Protein AF-A0A955ZH64-F1 (afdb_monomer_lite)

pLDDT: mean 80.24, std 18.28, range [43.16, 98.5]

Sequence (171 aa):
MKRATWVLMATIALAGCSGAGEEPASDQKDVFVAFAADFKGFRSWQAFDVTEDADLVGIHDGSTVMEYVNAMPPAGSESFPVGTIIVKEATVGTLAHEMFAMVKRGGGYNSGAPGWEWFELESTGAEDVVIVWRGVGPPSGENYGGDPNAGCNTCHVDCGNDAVCAKALAL

Secondary structure (DSSP, 8-state):
-----------------------------SB----GGGGTTGGGSEEEE-TTT--STT--SS-EEEEEES-PPPTT-SSPPTT-EEEEEEEESTTTT-EEEEEE-BTT--SSSTTEEEEEEEESSSS-EEEEEEESSPPTT--BTTBTT--HHHHHTTSSSTT---GGG--

Structure (mmCIF, N/CA/C/O backbone):
data_AF-A0A955ZH64-F1
#
_entry.id   AF-A0A955ZH64-F1
#
loop_
_atom_site.group_PDB
_atom_site.id
_atom_site.type_symbol
_atom_site.label_atom_id
_atom_site.label_alt_id
_atom_site.label_comp_id
_atom_site.label_asym_id
_atom_site.label_entity_id
_atom_site.label_seq_id
_atom_site.pdbx_PDB_ins_code
_atom_site.Cartn_x
_atom_site.Cartn_y
_atom_site.Cartn_z
_atom_site.occupancy
_atom_site.B_iso_or_equiv
_atom_site.auth_seq_id
_atom_site.auth_comp_id
_atom_site.auth_asym_id
_atom_site.auth_atom_id
_atom_site.pdbx_PDB_model_num
ATOM 1 N N . MET A 1 1 ? -25.694 -48.409 71.869 1.00 45.97 1 MET A N 1
ATOM 2 C CA . MET A 1 1 ? -24.577 -49.382 71.841 1.00 45.97 1 MET A CA 1
ATOM 3 C C . MET A 1 1 ? -23.794 -49.179 70.554 1.00 45.97 1 MET A C 1
ATOM 5 O O . MET A 1 1 ? -24.397 -49.045 69.502 1.00 45.97 1 MET A O 1
ATOM 9 N N . LYS A 1 2 ? -22.471 -49.051 70.678 1.00 47.75 2 LYS A N 1
ATOM 10 C CA . LYS A 1 2 ? -21.508 -48.709 69.622 1.00 47.75 2 LYS A CA 1
ATOM 11 C C . LYS A 1 2 ? -21.234 -49.924 68.730 1.00 47.75 2 LYS A C 1
ATOM 13 O O . LYS A 1 2 ? -20.947 -50.978 69.288 1.00 47.75 2 LYS A O 1
ATOM 18 N N . ARG A 1 3 ? -21.185 -49.750 67.405 1.00 51.16 3 ARG A N 1
ATOM 19 C CA . ARG A 1 3 ? -20.251 -50.473 66.520 1.00 51.16 3 ARG A CA 1
ATOM 20 C C . ARG A 1 3 ? -19.805 -49.540 65.398 1.00 51.16 3 ARG A C 1
ATOM 22 O O . ARG A 1 3 ? -20.591 -49.162 64.542 1.00 51.16 3 ARG A O 1
ATOM 29 N N . ALA A 1 4 ? -18.542 -49.140 65.489 1.00 47.59 4 ALA A N 1
ATOM 30 C CA . ALA A 1 4 ? -17.792 -48.509 64.422 1.00 47.59 4 ALA A CA 1
ATOM 31 C C . ALA A 1 4 ? -17.365 -49.586 63.417 1.00 47.59 4 ALA A C 1
ATOM 33 O O . ALA A 1 4 ? -17.009 -50.698 63.812 1.00 47.59 4 ALA A O 1
ATOM 34 N N . THR A 1 5 ? -17.353 -49.259 62.130 1.00 57.09 5 THR A N 1
ATOM 35 C CA . THR A 1 5 ? -16.587 -50.012 61.135 1.00 57.09 5 THR A CA 1
ATOM 36 C C . THR A 1 5 ? -15.923 -49.008 60.206 1.00 57.09 5 THR A C 1
ATOM 38 O O . THR A 1 5 ? -16.553 -48.076 59.716 1.00 57.09 5 THR A O 1
ATOM 41 N N . TRP A 1 6 ? -14.611 -49.163 60.108 1.00 47.06 6 TRP A N 1
ATOM 42 C CA . TRP A 1 6 ? -13.645 -48.300 59.448 1.00 47.06 6 TRP A CA 1
ATOM 43 C C . TRP A 1 6 ? -13.391 -48.781 58.013 1.00 47.06 6 TRP A C 1
ATOM 45 O O . TRP A 1 6 ? -13.287 -49.986 57.817 1.00 47.06 6 TRP A O 1
ATOM 55 N N . VAL A 1 7 ? -13.180 -47.808 57.108 1.00 46.91 7 VAL A N 1
ATOM 56 C CA . VAL A 1 7 ? -12.218 -47.802 55.975 1.00 46.91 7 VAL A CA 1
ATOM 57 C C . VAL A 1 7 ? -12.505 -48.808 54.835 1.00 46.91 7 VAL A C 1
ATOM 59 O O . VAL A 1 7 ? -12.670 -49.996 55.052 1.00 46.91 7 VAL A O 1
ATOM 62 N N . LEU A 1 8 ? -12.627 -48.387 53.571 1.00 44.50 8 LEU A N 1
ATOM 63 C CA . LEU A 1 8 ? -11.498 -48.009 52.712 1.00 44.50 8 LEU A CA 1
ATOM 64 C C . LEU A 1 8 ? -11.967 -47.058 51.593 1.00 44.50 8 LEU A C 1
ATOM 66 O O . LEU A 1 8 ? -12.756 -47.431 50.729 1.00 44.50 8 LEU A O 1
ATOM 70 N N . MET A 1 9 ? -11.470 -45.820 51.619 1.00 53.81 9 MET A N 1
ATOM 71 C CA . MET A 1 9 ? -11.555 -44.867 50.512 1.00 53.81 9 MET A CA 1
ATOM 72 C C . MET A 1 9 ? -10.475 -45.252 49.494 1.00 53.81 9 MET A C 1
ATOM 74 O O . MET A 1 9 ? -9.288 -45.152 49.794 1.00 53.81 9 MET A O 1
ATOM 78 N N . ALA A 1 10 ? -10.876 -45.716 48.313 1.00 50.16 10 ALA A N 1
ATOM 79 C CA . ALA A 1 10 ? -9.973 -45.891 47.182 1.00 50.16 10 ALA A CA 1
ATOM 80 C C . ALA A 1 10 ? -9.906 -44.571 46.402 1.00 50.16 10 ALA A C 1
ATOM 82 O O . ALA A 1 10 ? -10.773 -44.268 45.585 1.00 50.16 10 ALA A O 1
ATOM 83 N N . THR A 1 11 ? -8.894 -43.757 46.686 1.00 53.09 11 THR A N 1
ATOM 84 C CA . THR A 1 11 ? -8.515 -42.609 45.860 1.00 53.09 11 THR A CA 1
ATOM 85 C C . THR A 1 11 ? -7.787 -43.112 44.615 1.00 53.09 11 THR A C 1
ATOM 87 O O . THR A 1 11 ? -6.620 -43.491 44.669 1.00 53.09 11 THR A O 1
ATOM 90 N N . ILE A 1 12 ? -8.476 -43.116 43.473 1.00 60.19 12 ILE A N 1
ATOM 91 C CA . ILE A 1 12 ? -7.841 -43.259 42.159 1.00 60.19 12 ILE A CA 1
ATOM 92 C C . ILE A 1 12 ? -7.289 -41.882 41.784 1.00 60.19 12 ILE A C 1
ATOM 94 O O . ILE A 1 12 ? -8.030 -40.988 41.380 1.00 60.19 12 ILE A O 1
ATOM 98 N N . ALA A 1 13 ? -5.980 -41.704 41.953 1.00 55.34 13 ALA A N 1
ATOM 99 C CA . ALA A 1 13 ? -5.250 -40.587 41.374 1.00 55.34 13 ALA A CA 1
ATOM 100 C C . ALA A 1 13 ? -5.027 -40.880 39.884 1.00 55.34 13 ALA A C 1
ATOM 102 O O . ALA A 1 13 ? -4.050 -41.520 39.499 1.00 55.34 13 ALA A O 1
ATOM 103 N N . LEU A 1 14 ? -5.963 -40.441 39.041 1.00 54.00 14 LEU A N 1
ATOM 104 C CA . LEU A 1 14 ? -5.700 -40.295 37.615 1.00 54.00 14 LEU A CA 1
ATOM 105 C C . LEU A 1 14 ? -4.773 -39.089 37.456 1.00 54.00 14 LEU A C 1
ATOM 107 O O . LEU A 1 14 ? -5.200 -37.941 37.558 1.00 54.00 14 LEU A O 1
ATOM 111 N N . ALA A 1 15 ? -3.490 -39.374 37.243 1.00 55.09 15 ALA A N 1
ATOM 112 C CA . ALA A 1 15 ? -2.542 -38.430 36.680 1.00 55.09 15 ALA A CA 1
ATOM 113 C C . ALA A 1 15 ? -3.018 -38.073 35.264 1.00 55.09 15 ALA A C 1
ATOM 115 O O . ALA A 1 15 ? -2.666 -38.726 34.285 1.00 55.09 15 ALA A O 1
ATOM 116 N N . GLY A 1 16 ? -3.884 -37.065 35.170 1.00 43.84 16 GLY A N 1
ATOM 117 C CA . GLY A 1 16 ? -4.130 -36.366 33.922 1.00 43.84 16 GLY A CA 1
ATOM 118 C C . GLY A 1 16 ? -2.857 -35.615 33.576 1.00 43.84 16 GLY A C 1
ATOM 119 O O . GLY A 1 16 ? -2.568 -34.581 34.173 1.00 43.84 16 GLY A O 1
ATOM 120 N N . CYS A 1 17 ? -2.068 -36.158 32.651 1.00 47.56 17 CYS A N 1
ATOM 121 C CA . CYS A 1 17 ? -1.098 -35.358 31.930 1.00 47.56 17 CYS A CA 1
ATOM 122 C C . CYS A 1 17 ? -1.868 -34.181 31.332 1.00 47.56 17 CYS A C 1
ATOM 124 O O . CYS A 1 17 ? -2.723 -34.380 30.469 1.00 47.56 17 CYS A O 1
ATOM 126 N N . SER A 1 18 ? -1.577 -32.969 31.807 1.00 48.41 18 SER A N 1
ATOM 127 C CA . SER A 1 18 ? -1.781 -31.762 31.022 1.00 48.41 18 SER A CA 1
ATOM 128 C C . SER A 1 18 ? -0.974 -31.940 29.743 1.00 48.41 18 SER A C 1
ATOM 130 O O . SER A 1 18 ? 0.200 -31.585 29.682 1.00 48.41 18 SER A O 1
ATOM 132 N N . GLY A 1 19 ? -1.590 -32.553 28.734 1.00 44.56 19 GLY A N 1
ATOM 133 C CA . GLY A 1 19 ? -1.263 -32.228 27.364 1.00 44.56 19 GLY A CA 1
ATOM 134 C C . GLY A 1 19 ? -1.571 -30.750 27.253 1.00 44.56 19 GLY A C 1
ATOM 135 O O . GLY A 1 19 ? -2.739 -30.361 27.273 1.00 44.56 19 GLY A O 1
ATOM 136 N N . ALA A 1 20 ? -0.521 -29.931 27.255 1.00 49.16 20 ALA A N 1
ATOM 137 C CA . ALA A 1 20 ? -0.604 -28.635 26.624 1.00 49.16 20 ALA A CA 1
ATOM 138 C C . ALA A 1 20 ? -1.235 -28.918 25.261 1.00 49.16 20 ALA A C 1
ATOM 140 O O . ALA A 1 20 ? -0.689 -29.690 24.473 1.00 49.16 20 ALA A O 1
ATOM 141 N N . GLY A 1 21 ? -2.460 -28.439 25.059 1.00 43.19 21 GLY A N 1
ATOM 142 C CA . GLY A 1 21 ? -2.972 -28.349 23.712 1.00 43.19 21 GLY A CA 1
ATOM 143 C C . GLY A 1 21 ? -1.980 -27.452 23.004 1.00 43.19 21 GLY A C 1
ATOM 144 O O . GLY A 1 21 ? -1.912 -26.267 23.321 1.00 43.19 21 GLY A O 1
ATOM 145 N N . GLU A 1 22 ? -1.157 -28.028 22.133 1.00 50.75 22 GLU A N 1
ATOM 146 C CA . GLU A 1 22 ? -0.610 -27.269 21.027 1.00 50.75 22 GLU A CA 1
ATOM 147 C C . GLU A 1 22 ? -1.835 -26.633 20.365 1.00 50.75 22 GLU A C 1
ATOM 149 O O . GLU A 1 22 ? -2.647 -27.316 19.733 1.00 50.75 22 GLU A O 1
ATOM 154 N N . GLU A 1 23 ? -2.033 -25.334 20.606 1.00 55.41 23 GLU A N 1
ATOM 155 C CA . GLU A 1 23 ? -2.834 -24.545 19.689 1.00 55.41 23 GLU A CA 1
ATOM 156 C C . GLU A 1 23 ? -2.231 -24.795 18.308 1.00 55.41 23 GLU A C 1
ATOM 158 O O . GLU A 1 23 ? -1.000 -24.755 18.182 1.00 55.41 23 GLU A O 1
ATOM 163 N N . PRO A 1 24 ? -3.042 -25.140 17.293 1.00 45.16 24 PRO A N 1
ATOM 164 C CA . PRO A 1 24 ? -2.506 -25.319 15.961 1.00 45.16 24 PRO A CA 1
ATOM 165 C C . PRO A 1 24 ? -1.747 -24.040 15.627 1.00 45.16 24 PRO A C 1
ATOM 167 O O . PRO A 1 24 ? -2.328 -22.952 15.674 1.00 45.16 24 PRO A O 1
ATOM 170 N N . ALA A 1 25 ? -0.441 -24.179 15.367 1.00 53.69 25 ALA A N 1
ATOM 171 C CA . ALA A 1 25 ? 0.362 -23.105 14.813 1.00 53.69 25 ALA A CA 1
ATOM 172 C C . ALA A 1 25 ? -0.476 -22.493 13.694 1.00 53.69 25 ALA A C 1
ATOM 174 O O . ALA A 1 25 ? -0.975 -23.231 12.836 1.00 53.69 25 ALA A O 1
ATOM 175 N N . SER A 1 26 ? -0.742 -21.188 13.790 1.00 51.94 26 SER A N 1
ATOM 176 C CA . SER A 1 26 ? -1.526 -20.512 12.769 1.00 51.94 26 SER A CA 1
ATOM 177 C C . SER A 1 26 ? -0.905 -20.875 11.428 1.00 51.94 26 SER A C 1
ATOM 179 O O . SER A 1 26 ? 0.319 -20.892 11.294 1.00 51.94 26 SER A O 1
ATOM 181 N N . ASP A 1 27 ? -1.751 -21.280 10.487 1.00 53.59 27 ASP A N 1
ATOM 182 C CA . ASP A 1 27 ? -1.366 -21.742 9.158 1.00 53.59 27 ASP A CA 1
ATOM 183 C C . ASP A 1 27 ? -0.795 -20.523 8.402 1.00 53.59 27 ASP A C 1
ATOM 185 O O . ASP A 1 27 ? -1.473 -19.874 7.600 1.00 53.59 27 ASP A O 1
ATOM 189 N N . GLN A 1 28 ? 0.412 -20.091 8.785 1.00 60.62 28 GLN A N 1
ATOM 190 C CA . GLN A 1 28 ? 1.089 -18.943 8.211 1.00 60.62 28 GLN A CA 1
ATOM 191 C C . GLN A 1 28 ? 1.425 -19.332 6.785 1.00 60.62 28 GLN A C 1
ATOM 193 O O . GLN A 1 28 ? 2.239 -20.213 6.523 1.00 60.62 28 GLN A O 1
ATOM 198 N N . LYS A 1 29 ? 0.749 -18.679 5.844 1.00 73.38 29 LYS A N 1
ATOM 199 C CA . LYS A 1 29 ? 1.069 -18.829 4.433 1.00 73.38 29 LYS A CA 1
ATOM 200 C C . LYS A 1 29 ? 2.496 -18.334 4.224 1.00 73.38 29 LYS A C 1
ATOM 202 O O . LYS A 1 29 ? 2.781 -17.178 4.507 1.00 73.38 29 LYS A O 1
ATOM 207 N N . ASP A 1 30 ? 3.352 -19.166 3.644 1.00 88.38 30 ASP A N 1
ATOM 208 C CA . ASP A 1 30 ? 4.703 -18.743 3.244 1.00 88.38 30 ASP A CA 1
ATOM 209 C C . ASP A 1 30 ? 4.671 -17.674 2.137 1.00 88.38 30 ASP A C 1
ATOM 211 O O . ASP A 1 30 ? 5.614 -16.893 1.972 1.00 88.38 30 ASP A O 1
ATOM 215 N N . VAL A 1 31 ? 3.581 -17.654 1.356 1.00 95.88 31 VAL A N 1
ATOM 216 C CA . VAL A 1 31 ? 3.359 -16.722 0.249 1.00 95.88 31 VAL A CA 1
ATOM 217 C C . VAL A 1 31 ? 1.906 -16.250 0.196 1.00 95.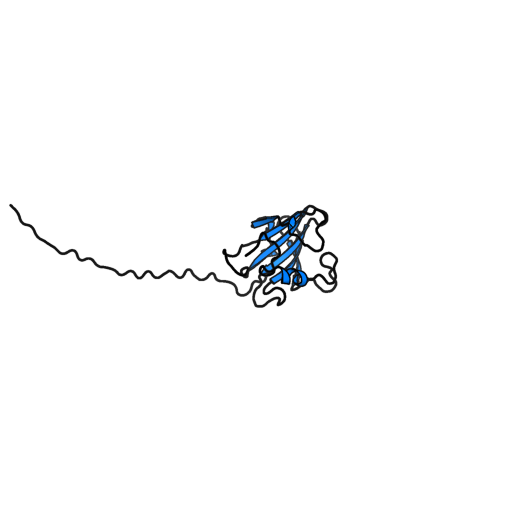88 31 VAL A C 1
ATOM 219 O O . VAL A 1 31 ? 0.975 -17.054 0.261 1.00 95.88 31 VAL A O 1
ATOM 222 N N . PHE A 1 32 ? 1.710 -14.952 -0.029 1.00 97.50 32 PHE A N 1
ATOM 223 C CA . PHE A 1 32 ? 0.415 -14.342 -0.314 1.00 97.50 32 PHE A CA 1
ATOM 224 C C . PHE A 1 32 ? 0.484 -13.451 -1.559 1.00 97.50 32 PHE A C 1
ATOM 226 O O . PHE A 1 32 ? 1.266 -12.508 -1.627 1.00 97.50 32 PHE A O 1
ATOM 233 N N . VAL A 1 33 ? -0.348 -13.739 -2.561 1.00 97.44 33 VAL A N 1
ATOM 234 C CA . VAL A 1 33 ? -0.466 -12.915 -3.771 1.00 97.44 33 VAL A CA 1
ATOM 235 C C . VAL A 1 33 ? -1.806 -12.198 -3.727 1.00 97.44 33 VAL A C 1
ATOM 237 O O . VAL A 1 33 ? -2.831 -12.832 -3.950 1.00 97.44 33 VAL A O 1
ATOM 240 N N . ALA A 1 34 ? -1.785 -10.893 -3.449 1.00 97.94 34 ALA A N 1
ATOM 241 C CA . ALA A 1 34 ? -3.001 -10.079 -3.425 1.00 97.94 34 ALA A CA 1
ATOM 242 C C . ALA A 1 34 ? -3.631 -9.939 -4.817 1.00 97.94 34 ALA A C 1
ATOM 244 O O . ALA A 1 34 ? -2.922 -9.943 -5.818 1.00 97.94 34 ALA A O 1
ATOM 245 N N . PHE A 1 35 ? -4.933 -9.726 -4.885 1.00 98.00 35 PHE A N 1
ATOM 246 C CA . PHE A 1 35 ? -5.714 -9.315 -6.048 1.00 98.00 35 PHE A CA 1
ATOM 247 C C . PHE A 1 35 ? -6.608 -8.134 -5.652 1.00 98.00 35 PHE A C 1
ATOM 249 O O . PHE A 1 35 ? -6.755 -7.836 -4.473 1.00 98.00 35 PHE A O 1
ATOM 256 N N . ALA A 1 36 ? -7.251 -7.472 -6.621 1.00 97.25 36 ALA A N 1
ATOM 257 C CA . ALA A 1 36 ? -8.128 -6.324 -6.351 1.00 97.25 36 ALA A CA 1
ATOM 258 C C . ALA A 1 36 ? -9.194 -6.614 -5.270 1.00 97.25 36 ALA A C 1
ATOM 260 O O . ALA A 1 36 ? -9.487 -5.763 -4.436 1.00 97.25 36 ALA A O 1
ATOM 261 N N . ALA A 1 37 ? -9.717 -7.845 -5.236 1.00 97.31 37 ALA A N 1
ATOM 262 C CA . ALA A 1 37 ? -10.701 -8.275 -4.247 1.00 97.31 37 ALA A CA 1
ATOM 263 C C . ALA A 1 37 ? -10.177 -8.259 -2.798 1.00 97.31 37 ALA A C 1
ATOM 265 O O . ALA A 1 37 ? -10.974 -8.082 -1.882 1.00 97.31 37 ALA A O 1
ATOM 266 N N . ASP A 1 38 ? -8.867 -8.407 -2.583 1.00 98.38 38 ASP A N 1
ATOM 267 C CA . ASP A 1 38 ? -8.265 -8.382 -1.245 1.00 98.38 38 ASP A CA 1
ATOM 268 C C . ASP A 1 38 ? -8.217 -6.966 -0.646 1.00 98.38 38 ASP A C 1
ATOM 270 O O . ASP A 1 38 ? -8.094 -6.816 0.565 1.00 98.38 38 ASP A O 1
ATOM 274 N N . PHE A 1 39 ? -8.355 -5.928 -1.477 1.00 98.31 39 PHE A N 1
ATOM 275 C CA . PHE A 1 39 ? -8.435 -4.527 -1.050 1.00 98.31 39 PHE A CA 1
ATOM 276 C C . PHE A 1 39 ? -9.875 -4.059 -0.812 1.00 98.31 39 PHE A C 1
ATOM 278 O O . PHE A 1 39 ? -10.096 -2.927 -0.380 1.00 98.31 39 PHE A O 1
ATOM 285 N N . LYS A 1 40 ? -10.873 -4.895 -1.120 1.00 96.94 40 LYS A N 1
ATOM 286 C CA . LYS A 1 40 ? -12.274 -4.490 -1.047 1.00 96.94 40 LYS A CA 1
ATOM 287 C C . LYS A 1 40 ? -12.638 -4.040 0.369 1.00 96.94 40 LYS A C 1
ATOM 289 O O . LYS A 1 40 ? -12.460 -4.777 1.336 1.00 96.94 40 LYS A O 1
ATOM 294 N N . GLY A 1 41 ? -13.204 -2.839 0.468 1.00 96.25 41 GLY A N 1
ATOM 295 C CA . GLY A 1 41 ? -13.673 -2.278 1.732 1.00 96.25 41 GLY A CA 1
ATOM 296 C C . GLY A 1 41 ? -12.556 -1.866 2.693 1.00 96.25 41 GLY A C 1
ATOM 297 O O . GLY A 1 41 ? -12.826 -1.727 3.881 1.00 96.25 41 GLY A O 1
ATOM 298 N N . PHE A 1 42 ? -11.323 -1.636 2.219 1.00 97.50 42 PHE A N 1
ATOM 299 C CA . PHE A 1 42 ? -10.185 -1.298 3.088 1.00 97.50 42 PHE A CA 1
ATOM 300 C C . PHE A 1 42 ? -10.436 -0.115 4.035 1.00 97.50 42 PHE A C 1
ATOM 302 O O . PHE A 1 42 ? -9.903 -0.077 5.140 1.00 97.50 42 PHE A O 1
ATOM 309 N N . ARG A 1 43 ? -11.306 0.827 3.650 1.00 96.00 43 ARG A N 1
ATOM 310 C CA . ARG A 1 43 ? -11.682 1.986 4.476 1.00 96.00 43 ARG A CA 1
ATOM 311 C C . ARG A 1 43 ? -12.396 1.613 5.780 1.00 96.00 43 ARG A C 1
ATOM 313 O O . ARG A 1 43 ? -12.524 2.463 6.655 1.00 96.00 43 ARG A O 1
ATOM 320 N N . SER A 1 44 ? -12.870 0.371 5.922 1.00 96.56 44 SER A N 1
ATOM 321 C CA . SER A 1 44 ? -13.437 -0.149 7.173 1.00 96.56 44 SER A CA 1
ATOM 322 C C . SER A 1 44 ? -12.426 -0.900 8.042 1.00 96.56 44 SER A C 1
ATOM 324 O O . SER A 1 44 ? -12.805 -1.422 9.090 1.00 96.56 44 SER A O 1
ATOM 326 N N . TRP A 1 45 ? -11.177 -1.042 7.597 1.00 97.69 45 TRP A N 1
ATOM 327 C CA . TRP A 1 45 ? -10.116 -1.653 8.393 1.00 97.69 45 TRP A CA 1
ATOM 328 C C . TRP A 1 45 ? -9.634 -0.702 9.494 1.00 97.69 45 TRP A C 1
ATOM 330 O O . TRP A 1 45 ? -10.140 0.412 9.650 1.00 97.69 45 TRP A O 1
ATOM 340 N N . GLN A 1 46 ? -8.654 -1.143 10.284 1.00 97.75 46 GLN A N 1
ATOM 341 C CA . GLN A 1 46 ? -8.038 -0.268 11.271 1.00 97.75 46 GLN A CA 1
ATOM 342 C C . GLN A 1 46 ? -7.319 0.878 10.552 1.00 97.75 46 GLN A C 1
ATOM 344 O O . GLN A 1 46 ? -6.478 0.626 9.693 1.00 97.75 46 GLN A O 1
ATOM 349 N N . ALA A 1 47 ? -7.675 2.115 10.896 1.00 96.50 47 ALA A N 1
ATOM 350 C CA . ALA A 1 47 ? -7.196 3.322 10.236 1.00 96.50 47 ALA A CA 1
ATOM 351 C C . ALA A 1 47 ? -6.295 4.147 11.161 1.00 96.50 47 ALA A C 1
ATOM 353 O O . ALA A 1 47 ? -6.583 4.294 12.352 1.00 96.50 47 ALA A O 1
ATOM 354 N N . PHE A 1 48 ? -5.247 4.723 10.587 1.00 94.19 48 PHE A N 1
ATOM 355 C CA . PHE A 1 48 ? -4.270 5.564 11.261 1.00 94.19 48 PHE A CA 1
ATOM 356 C C . PHE A 1 48 ? -4.113 6.862 10.482 1.00 94.19 48 PHE A C 1
ATOM 358 O O . PHE A 1 48 ? -3.862 6.836 9.278 1.00 94.19 48 PHE A O 1
ATOM 365 N N . ASP A 1 49 ? -4.274 7.990 11.167 1.00 92.25 49 ASP A N 1
ATOM 366 C CA . ASP A 1 49 ? -3.895 9.285 10.611 1.00 92.25 49 ASP A CA 1
ATOM 367 C C . ASP A 1 49 ? -2.372 9.382 10.649 1.00 92.25 49 ASP A C 1
ATOM 369 O O . ASP A 1 49 ? -1.764 9.342 11.721 1.00 92.25 49 ASP A O 1
ATOM 373 N N . VAL A 1 50 ? -1.768 9.449 9.468 1.00 88.75 50 VAL A N 1
ATOM 374 C CA . VAL A 1 50 ? -0.317 9.536 9.292 1.00 88.75 50 VAL A CA 1
ATOM 375 C C . VAL A 1 50 ? 0.072 10.853 8.637 1.00 88.75 50 VAL A C 1
ATOM 377 O O . VAL A 1 50 ? 1.173 10.968 8.116 1.00 88.75 50 VAL A O 1
ATOM 380 N N . THR A 1 51 ? -0.807 11.856 8.653 1.00 85.56 51 THR A N 1
ATOM 381 C CA . THR A 1 51 ? -0.608 13.134 7.955 1.00 85.56 51 THR A CA 1
ATOM 382 C C . THR A 1 51 ? 0.721 13.805 8.315 1.00 85.56 51 THR A C 1
ATOM 384 O O . THR A 1 51 ? 1.397 14.330 7.438 1.00 85.56 51 THR A O 1
ATOM 387 N N . GLU A 1 52 ? 1.140 13.756 9.583 1.00 79.06 52 GLU A N 1
ATOM 388 C CA . GLU A 1 52 ? 2.416 14.343 10.028 1.00 79.06 52 GLU A CA 1
ATOM 389 C C . GLU A 1 52 ? 3.653 13.523 9.614 1.00 79.06 52 GLU A C 1
ATOM 391 O O . GLU A 1 52 ? 4.753 14.067 9.530 1.00 79.06 52 GLU A O 1
ATOM 396 N N . ASP A 1 53 ? 3.472 12.226 9.350 1.00 70.94 53 ASP A N 1
ATOM 397 C CA . ASP A 1 53 ? 4.522 11.266 8.986 1.00 70.94 53 ASP A CA 1
ATOM 398 C C . ASP A 1 53 ? 4.526 10.933 7.481 1.00 70.94 53 ASP A C 1
ATOM 400 O O . ASP A 1 53 ? 5.361 10.156 7.011 1.00 70.94 53 ASP A O 1
ATOM 404 N N . ALA A 1 54 ? 3.577 11.478 6.715 1.00 66.25 54 ALA A N 1
ATOM 405 C CA . ALA A 1 54 ? 3.376 11.165 5.311 1.00 66.25 54 ALA A CA 1
ATOM 406 C C . ALA A 1 54 ? 4.428 11.855 4.438 1.00 66.25 54 ALA A C 1
ATOM 408 O O . ALA A 1 54 ? 4.157 12.834 3.754 1.00 66.25 54 ALA A O 1
ATOM 409 N N . ASP A 1 55 ? 5.622 11.273 4.395 1.00 61.38 55 ASP A N 1
ATOM 410 C CA . ASP A 1 55 ? 6.678 11.633 3.447 1.00 61.38 55 ASP A CA 1
ATOM 411 C C . ASP A 1 55 ? 6.413 10.967 2.079 1.00 61.38 55 ASP A C 1
ATOM 413 O O . ASP A 1 55 ? 7.239 10.268 1.492 1.00 61.38 55 ASP A O 1
ATOM 417 N N . LEU A 1 56 ? 5.182 11.093 1.578 1.00 53.56 56 LEU A N 1
ATOM 418 C CA . LEU A 1 56 ? 4.880 10.777 0.188 1.00 53.56 56 LEU A CA 1
ATOM 419 C C . LEU A 1 56 ? 5.532 11.877 -0.643 1.00 53.56 56 LEU A C 1
ATOM 421 O O . LEU A 1 56 ? 4.941 12.930 -0.735 1.00 53.56 56 LEU A O 1
ATOM 425 N N . VAL A 1 57 ? 6.731 11.701 -1.200 1.00 47.38 57 VAL A N 1
ATOM 426 C CA . VAL A 1 57 ? 7.227 12.482 -2.365 1.00 47.38 57 VAL A CA 1
ATOM 427 C C . VAL A 1 57 ? 6.830 13.984 -2.382 1.00 47.38 57 VAL A C 1
ATOM 429 O O . VAL A 1 57 ? 6.402 14.520 -3.399 1.00 47.38 57 VAL A O 1
ATOM 432 N N . GLY A 1 58 ? 6.946 14.693 -1.252 1.00 43.16 58 GLY A N 1
ATOM 433 C CA . GLY A 1 58 ? 6.552 16.106 -1.162 1.00 43.16 58 GLY A CA 1
ATOM 434 C C . GLY A 1 58 ? 5.086 16.423 -0.813 1.00 43.16 58 GLY A C 1
ATOM 435 O O . GLY A 1 58 ? 4.657 17.548 -1.074 1.00 43.16 58 GLY A O 1
ATOM 436 N N . ILE A 1 59 ? 4.336 15.528 -0.158 1.00 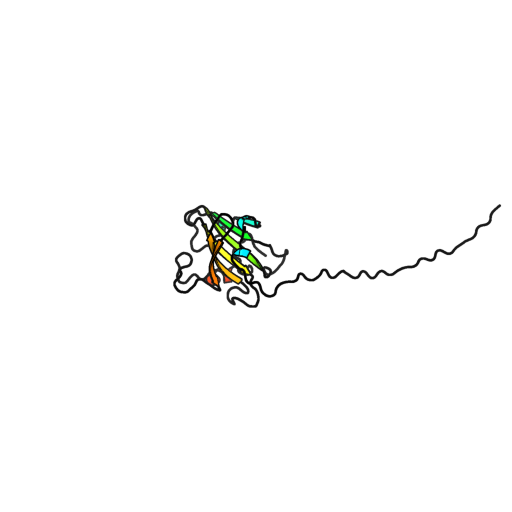50.44 59 ILE A N 1
ATOM 437 C CA . ILE A 1 59 ? 3.071 15.862 0.521 1.00 50.44 59 ILE A CA 1
ATOM 438 C C . ILE A 1 59 ? 3.374 16.665 1.793 1.00 50.44 59 ILE A C 1
ATOM 440 O O . ILE A 1 59 ? 3.278 16.223 2.932 1.00 50.44 59 ILE A O 1
ATOM 444 N N . HIS A 1 60 ? 3.735 17.920 1.564 1.00 52.25 60 HIS A N 1
ATOM 445 C CA . HIS A 1 60 ? 3.636 19.019 2.518 1.00 52.25 60 HIS A CA 1
ATOM 446 C C . HIS A 1 60 ? 2.698 20.094 1.950 1.00 52.25 60 HIS A C 1
ATOM 448 O O . HIS A 1 60 ? 2.915 21.292 2.122 1.00 52.25 60 HIS A O 1
ATOM 454 N N . ASP A 1 61 ? 1.673 19.667 1.213 1.00 60.94 61 ASP A N 1
ATOM 455 C CA . ASP A 1 61 ? 0.722 20.540 0.520 1.00 60.94 61 ASP A CA 1
ATOM 456 C C . ASP A 1 61 ? -0.578 20.776 1.314 1.00 60.94 61 ASP A C 1
ATOM 458 O O . ASP A 1 61 ? -1.461 21.508 0.867 1.00 60.94 61 ASP A O 1
ATOM 462 N N . GLY A 1 62 ? -0.676 20.201 2.518 1.00 63.44 62 GLY A N 1
ATOM 463 C CA . GLY A 1 62 ? -1.858 20.276 3.377 1.00 63.44 62 GLY A CA 1
ATOM 464 C C . GLY A 1 62 ? -2.866 19.146 3.158 1.00 63.44 62 GLY A C 1
ATOM 465 O O . GLY A 1 62 ? -3.980 19.234 3.676 1.00 63.44 62 GLY A O 1
ATOM 466 N N . SER A 1 63 ? -2.500 18.102 2.409 1.00 78.94 63 SER A N 1
ATOM 467 C CA . SER A 1 63 ? -3.319 16.898 2.281 1.00 78.94 63 SER A CA 1
ATOM 468 C C . SER A 1 63 ? -3.378 16.093 3.585 1.00 78.94 63 SER A C 1
ATOM 470 O O . SER A 1 63 ? -2.404 16.024 4.329 1.00 78.94 63 SER A O 1
ATOM 472 N N . THR A 1 64 ? -4.524 15.466 3.856 1.00 87.44 64 THR A N 1
ATOM 473 C CA . THR A 1 64 ? -4.687 14.485 4.944 1.00 87.44 64 THR A CA 1
ATOM 474 C C . THR A 1 64 ? -4.416 13.099 4.391 1.00 87.44 64 THR A C 1
ATOM 476 O O . THR A 1 64 ? -4.989 12.740 3.360 1.00 87.44 64 THR A O 1
ATOM 479 N N . VAL A 1 65 ? -3.585 12.320 5.079 1.00 88.75 65 VAL A N 1
ATOM 480 C CA . VAL A 1 65 ? -3.185 10.981 4.639 1.00 88.75 65 VAL A CA 1
ATOM 481 C C . VAL A 1 65 ? -3.529 9.961 5.713 1.00 88.75 65 VAL A C 1
ATOM 483 O O . VAL A 1 65 ? -3.124 10.087 6.868 1.00 88.75 65 VAL A O 1
ATOM 486 N N . MET A 1 66 ? -4.259 8.929 5.302 1.00 92.94 66 MET A N 1
ATOM 487 C CA . MET A 1 66 ? -4.655 7.812 6.149 1.00 92.94 66 MET A CA 1
ATOM 488 C C . MET A 1 66 ? -3.948 6.536 5.699 1.00 92.94 66 MET A C 1
ATOM 490 O O . MET A 1 66 ? -3.832 6.276 4.501 1.00 92.94 66 MET A O 1
ATOM 494 N N . GLU A 1 67 ? -3.532 5.710 6.656 1.00 94.62 67 GLU A N 1
ATOM 495 C CA . GLU A 1 67 ? -3.135 4.323 6.417 1.00 94.62 67 GLU A CA 1
ATOM 496 C C . GLU A 1 67 ? -4.157 3.356 7.024 1.00 94.62 67 GLU A C 1
ATOM 498 O O . GLU A 1 67 ? -4.557 3.493 8.179 1.00 94.62 67 GLU A O 1
ATOM 503 N N . TYR A 1 68 ? -4.572 2.365 6.242 1.00 97.38 68 TYR A N 1
ATOM 504 C CA . TYR A 1 68 ? -5.540 1.338 6.609 1.00 97.38 68 TYR A CA 1
ATOM 505 C C . TYR A 1 68 ? -4.863 -0.027 6.594 1.00 97.38 68 TYR A C 1
ATOM 507 O O . TYR A 1 68 ? -4.287 -0.406 5.575 1.00 97.38 68 TYR A O 1
ATOM 515 N N . VAL A 1 69 ? -4.964 -0.790 7.681 1.00 98.06 69 VAL A N 1
ATOM 516 C CA . VAL A 1 69 ? -4.303 -2.097 7.818 1.00 98.06 69 VAL A CA 1
ATOM 517 C C . VAL A 1 69 ? -5.302 -3.210 8.110 1.00 98.06 69 VAL A C 1
ATOM 519 O O . VAL A 1 69 ? -6.123 -3.105 9.023 1.00 98.06 69 VAL A O 1
ATOM 522 N N . ASN A 1 70 ? -5.231 -4.299 7.343 1.00 97.94 70 ASN A N 1
ATOM 523 C CA . ASN A 1 70 ? -6.157 -5.426 7.499 1.00 97.94 70 ASN A CA 1
ATOM 524 C C . ASN A 1 70 ? -5.937 -6.210 8.806 1.00 97.94 70 ASN A C 1
ATOM 526 O O . ASN A 1 70 ? -6.892 -6.730 9.381 1.00 97.94 70 ASN A O 1
ATOM 530 N N . ALA A 1 71 ? -4.689 -6.309 9.266 1.00 92.12 71 ALA A N 1
ATOM 531 C CA . ALA A 1 71 ? -4.309 -6.989 10.494 1.00 92.12 71 ALA A CA 1
ATOM 532 C C . ALA A 1 71 ? -2.970 -6.460 11.023 1.00 92.12 71 ALA A C 1
ATOM 534 O O . ALA A 1 71 ? -1.968 -6.451 10.302 1.00 92.12 71 ALA A O 1
ATOM 535 N N . MET A 1 72 ? -2.952 -6.082 12.302 1.00 92.12 72 MET A N 1
ATOM 536 C CA . MET A 1 72 ? -1.717 -5.754 13.009 1.00 92.12 72 MET A CA 1
ATOM 537 C C . MET A 1 72 ? -0.954 -7.024 13.419 1.00 92.12 72 MET A C 1
ATOM 539 O O . MET A 1 72 ? -1.578 -8.034 13.764 1.00 92.12 72 MET A O 1
ATOM 543 N N . PRO A 1 73 ? 0.387 -6.982 13.422 1.00 91.94 73 PRO A N 1
ATOM 544 C CA . PRO A 1 73 ? 1.209 -8.039 13.993 1.00 91.94 73 PRO A CA 1
ATOM 545 C C . PRO A 1 73 ? 0.930 -8.216 15.497 1.00 91.94 73 PRO A C 1
ATOM 547 O O . PRO A 1 73 ? 0.549 -7.257 16.175 1.00 91.94 73 PRO A O 1
ATOM 550 N N . PRO A 1 74 ? 1.161 -9.417 16.062 1.00 90.56 74 PRO A N 1
ATOM 551 C CA . PRO A 1 74 ? 1.249 -9.588 17.509 1.00 90.56 74 PRO A CA 1
ATOM 552 C C . PRO A 1 74 ? 2.283 -8.637 18.128 1.00 90.56 74 PRO A C 1
ATOM 554 O O . PRO A 1 74 ? 3.320 -8.365 17.524 1.00 90.56 74 PRO A O 1
ATOM 557 N N . ALA A 1 75 ? 2.033 -8.167 19.350 1.00 89.81 75 ALA A N 1
ATOM 558 C CA . ALA A 1 75 ? 2.950 -7.266 20.045 1.00 89.81 75 ALA A CA 1
ATOM 559 C C . ALA A 1 75 ? 4.361 -7.873 20.187 1.00 89.81 75 ALA A C 1
ATOM 561 O O . ALA A 1 75 ? 4.497 -9.024 20.610 1.00 89.81 75 ALA A O 1
ATOM 562 N N . GLY A 1 76 ? 5.394 -7.087 19.866 1.00 90.94 76 GLY A N 1
ATOM 563 C CA . GLY A 1 76 ? 6.796 -7.515 19.911 1.00 90.94 76 GLY A CA 1
ATOM 564 C C . GLY A 1 76 ? 7.240 -8.364 18.717 1.00 90.94 76 GLY A C 1
ATOM 565 O O . GLY A 1 76 ? 8.282 -9.012 18.791 1.00 90.94 76 GLY A O 1
ATOM 566 N N . SER A 1 77 ? 6.453 -8.399 17.638 1.00 93.94 77 SER A N 1
ATOM 567 C CA . SER A 1 77 ? 6.888 -8.997 16.372 1.00 93.94 77 SER A CA 1
ATOM 568 C C . SER A 1 77 ? 8.003 -8.160 15.754 1.00 93.94 77 SER A C 1
ATOM 570 O O . SER A 1 77 ? 7.958 -6.946 15.818 1.00 93.94 77 SER A O 1
ATOM 572 N N . GLU A 1 78 ? 8.969 -8.786 15.087 1.00 93.31 78 GLU A N 1
ATOM 573 C CA . GLU A 1 78 ? 10.027 -8.062 14.356 1.00 93.31 78 GLU A CA 1
ATOM 574 C C . GLU A 1 78 ? 9.690 -7.866 12.866 1.00 93.31 78 GLU A C 1
ATOM 576 O O . GLU A 1 78 ? 10.467 -7.291 12.107 1.00 93.31 78 GLU A O 1
ATOM 581 N N . SER A 1 79 ? 8.532 -8.368 12.425 1.00 94.06 79 SER A N 1
ATOM 582 C CA . SER A 1 79 ? 8.040 -8.229 11.053 1.00 94.06 79 SER A CA 1
ATOM 583 C C . SER A 1 79 ? 6.519 -8.321 10.990 1.00 94.06 79 SER A C 1
ATOM 585 O O . SER A 1 79 ? 5.878 -8.900 11.873 1.00 94.06 79 SER A O 1
ATOM 587 N N . PHE A 1 80 ? 5.942 -7.793 9.913 1.00 95.50 80 PHE A N 1
ATOM 588 C CA . PHE A 1 80 ? 4.533 -7.992 9.603 1.00 95.50 80 PHE A CA 1
ATOM 589 C C . PHE A 1 80 ? 4.296 -9.409 9.046 1.00 95.50 80 PHE A C 1
ATOM 591 O O . PHE A 1 80 ? 5.098 -9.894 8.238 1.00 95.50 80 PHE A O 1
ATOM 598 N N . PRO A 1 81 ? 3.197 -10.089 9.432 1.00 95.69 81 PRO A N 1
ATOM 599 C CA . PRO A 1 81 ? 2.842 -11.397 8.894 1.00 95.69 81 PRO A CA 1
ATOM 600 C C . PRO A 1 81 ? 2.617 -11.372 7.382 1.00 95.69 81 PRO A C 1
ATOM 602 O O . PRO A 1 81 ? 2.086 -10.413 6.823 1.00 95.69 81 PRO A O 1
ATOM 605 N N . VAL A 1 82 ? 2.941 -12.478 6.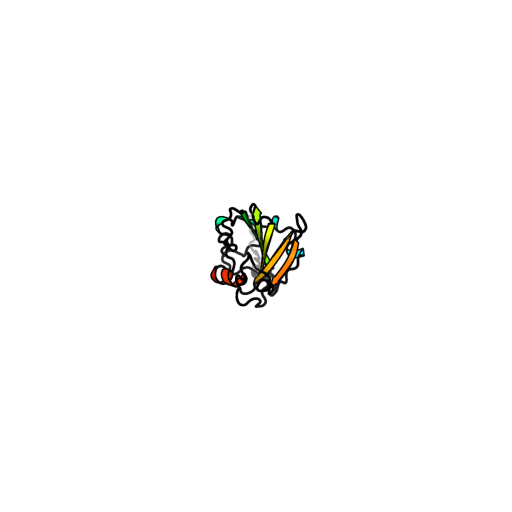708 1.00 96.88 82 VAL A N 1
ATOM 606 C CA . VAL A 1 82 ? 2.541 -12.672 5.308 1.00 96.88 82 VAL A CA 1
ATOM 607 C C . VAL A 1 82 ? 1.016 -12.572 5.193 1.00 96.88 82 VAL A C 1
ATOM 609 O O . VAL A 1 82 ? 0.280 -13.211 5.943 1.00 96.88 82 VAL A O 1
ATOM 612 N N . GLY A 1 83 ? 0.543 -11.764 4.245 1.00 97.06 83 GLY A N 1
ATOM 613 C CA . GLY A 1 83 ? -0.868 -11.414 4.083 1.00 97.06 83 GLY A CA 1
ATOM 614 C C . GLY A 1 83 ? -1.278 -10.084 4.717 1.00 97.06 83 GLY A C 1
ATOM 615 O O . GLY A 1 83 ? -2.419 -9.666 4.513 1.00 97.06 83 GLY A O 1
ATOM 616 N N . THR A 1 84 ? -0.386 -9.392 5.435 1.00 97.94 84 THR A N 1
ATOM 617 C CA . THR A 1 84 ? -0.632 -7.998 5.823 1.00 97.94 84 THR A CA 1
ATOM 618 C C . THR A 1 84 ? -0.786 -7.131 4.575 1.00 97.94 84 THR A C 1
ATOM 620 O O . THR A 1 84 ? 0.025 -7.206 3.649 1.00 97.94 84 THR A O 1
ATOM 623 N N . ILE A 1 85 ? -1.822 -6.298 4.575 1.00 98.50 85 ILE A N 1
ATOM 624 C CA . ILE A 1 85 ? -2.112 -5.288 3.561 1.00 98.50 85 ILE A CA 1
ATOM 625 C C . ILE A 1 85 ? -2.200 -3.946 4.274 1.00 98.50 85 ILE A C 1
ATOM 627 O O . ILE A 1 85 ? -2.967 -3.812 5.229 1.00 98.50 85 ILE A O 1
ATOM 631 N N . ILE A 1 86 ? -1.440 -2.970 3.785 1.00 97.88 86 ILE A N 1
ATOM 632 C CA . ILE A 1 86 ? -1.511 -1.575 4.217 1.00 97.88 86 ILE A CA 1
ATOM 633 C C . ILE A 1 86 ? -1.876 -0.743 2.991 1.00 97.88 86 ILE A C 1
ATOM 635 O O . ILE A 1 86 ? -1.155 -0.773 1.993 1.00 97.88 86 ILE A O 1
ATOM 639 N N . VAL A 1 87 ? -2.994 -0.023 3.055 1.00 96.44 87 VAL A N 1
ATOM 640 C CA . VAL A 1 87 ? -3.418 0.936 2.027 1.00 96.44 87 VAL A CA 1
ATOM 641 C C . VAL A 1 87 ? -3.198 2.338 2.562 1.00 96.44 87 VAL A C 1
ATOM 643 O O . VAL A 1 87 ? -3.719 2.677 3.617 1.00 96.44 87 VAL A O 1
ATOM 646 N N . LYS A 1 88 ? -2.456 3.153 1.824 1.00 93.12 88 LYS A N 1
ATOM 647 C CA . LYS A 1 88 ? -2.293 4.582 2.056 1.00 93.12 88 LYS A CA 1
ATOM 648 C C . LYS A 1 88 ? -3.200 5.342 1.099 1.00 93.12 88 LYS A C 1
ATOM 650 O O . LYS A 1 88 ? -3.117 5.127 -0.106 1.00 93.12 88 LYS A O 1
ATOM 655 N N . GLU A 1 89 ? -4.033 6.229 1.625 1.00 92.06 89 GLU A N 1
ATOM 656 C CA . GLU A 1 89 ? -4.920 7.090 0.841 1.00 92.06 89 GLU A CA 1
ATOM 657 C C . GLU A 1 89 ? -4.758 8.545 1.282 1.00 92.06 89 GLU A C 1
ATOM 659 O O . GLU A 1 89 ? -4.884 8.864 2.467 1.00 92.06 89 GLU A O 1
ATOM 664 N N . ALA A 1 90 ? -4.535 9.441 0.325 1.00 88.69 90 ALA A N 1
ATOM 665 C CA . ALA A 1 90 ? -4.736 10.866 0.546 1.00 88.69 90 ALA A CA 1
ATOM 666 C C . ALA A 1 90 ? -6.246 11.154 0.534 1.00 88.69 90 ALA A C 1
ATOM 668 O O . ALA A 1 90 ? -6.903 11.065 -0.499 1.00 88.69 90 ALA A O 1
ATOM 669 N N . THR A 1 91 ? -6.843 11.470 1.680 1.00 87.12 91 THR A N 1
ATOM 670 C CA . THR A 1 91 ? -8.307 11.598 1.811 1.00 87.12 91 THR A CA 1
ATOM 671 C C . THR A 1 91 ? -8.823 13.015 1.568 1.00 87.12 91 THR A C 1
ATOM 673 O O . THR A 1 91 ? -10.002 13.210 1.282 1.00 87.12 91 THR A O 1
ATOM 676 N N . VAL A 1 92 ? -7.957 14.018 1.715 1.00 83.75 92 VAL A N 1
ATOM 677 C CA . VAL A 1 92 ? -8.263 15.447 1.546 1.00 83.75 92 VAL A CA 1
ATOM 678 C C . VAL A 1 92 ? -7.025 16.124 0.971 1.00 83.75 92 VAL A C 1
ATOM 680 O O . VAL A 1 92 ? -5.926 15.701 1.301 1.00 83.75 92 VAL A O 1
ATOM 683 N N . GLY A 1 93 ? -7.193 17.182 0.174 1.00 78.81 93 GLY A N 1
ATOM 684 C CA . GLY A 1 93 ? -6.095 18.021 -0.317 1.00 78.81 93 GLY A CA 1
ATOM 685 C C . GLY A 1 93 ? -5.938 17.988 -1.832 1.00 78.81 93 GLY A C 1
ATOM 686 O O . GLY A 1 93 ? -6.858 17.614 -2.559 1.00 78.81 93 GLY A O 1
ATOM 687 N N . THR A 1 94 ? -4.780 18.430 -2.312 1.00 72.19 94 THR A N 1
ATOM 688 C CA . THR A 1 94 ? -4.455 18.542 -3.743 1.00 72.19 94 THR A CA 1
ATOM 689 C C . THR A 1 94 ? -4.220 17.199 -4.421 1.00 72.19 94 THR A C 1
ATOM 691 O O . THR A 1 94 ? -4.379 17.113 -5.635 1.00 72.19 94 THR A O 1
ATOM 694 N N . LEU A 1 95 ? -3.923 16.163 -3.638 1.00 71.56 95 LEU A N 1
ATOM 695 C CA . LEU A 1 95 ? -3.732 14.786 -4.097 1.00 71.56 95 LEU A CA 1
ATOM 696 C C . LEU A 1 95 ? -4.848 13.859 -3.601 1.00 71.56 95 LEU A C 1
ATOM 698 O O . LEU A 1 95 ? -4.662 12.651 -3.488 1.00 71.56 95 LEU A O 1
ATOM 702 N N . ALA A 1 96 ? -6.014 14.421 -3.258 1.00 75.06 96 ALA A N 1
ATOM 703 C CA . ALA A 1 96 ? -7.135 13.630 -2.771 1.00 75.06 96 ALA A CA 1
ATOM 704 C C . ALA A 1 96 ? -7.447 12.469 -3.732 1.00 75.06 96 ALA A C 1
ATOM 706 O O . ALA A 1 96 ? -7.589 12.667 -4.939 1.00 75.06 96 ALA A O 1
ATOM 707 N N . HIS A 1 97 ? -7.608 11.282 -3.151 1.00 78.44 97 HIS A N 1
ATOM 708 C CA . HIS A 1 97 ? -7.866 9.991 -3.787 1.00 78.44 97 HIS A CA 1
ATOM 709 C C . HIS A 1 97 ? -6.664 9.293 -4.434 1.00 78.44 97 HIS A C 1
ATOM 711 O O . HIS A 1 97 ? -6.851 8.200 -4.972 1.00 78.44 97 HIS A O 1
ATOM 717 N N . GLU A 1 98 ? -5.445 9.837 -4.334 1.00 85.88 98 GLU A N 1
ATOM 718 C CA . GLU A 1 98 ? -4.247 9.041 -4.615 1.00 85.88 98 GLU A CA 1
ATOM 719 C C . GLU A 1 98 ? -4.120 7.907 -3.596 1.00 85.88 98 GLU A C 1
ATOM 721 O O . GLU A 1 98 ? -4.222 8.118 -2.380 1.00 85.88 98 GLU A O 1
ATOM 726 N N . MET A 1 99 ? -3.919 6.690 -4.107 1.00 89.88 99 MET A N 1
ATOM 727 C CA . MET A 1 99 ? -3.850 5.485 -3.295 1.00 89.88 99 MET A CA 1
ATOM 728 C C . MET A 1 99 ? -2.674 4.607 -3.691 1.00 89.88 99 MET A C 1
ATOM 730 O O . MET A 1 99 ? -2.541 4.160 -4.831 1.00 89.88 99 MET A O 1
ATOM 734 N N . PHE A 1 100 ? -1.883 4.268 -2.683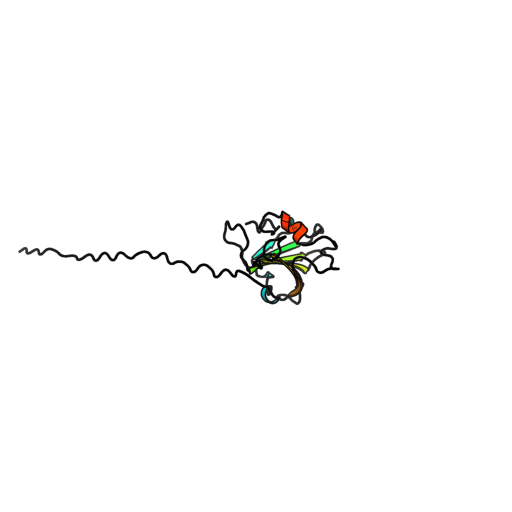 1.00 91.62 100 PHE A N 1
ATOM 735 C CA . PHE A 1 100 ? -0.817 3.287 -2.786 1.00 91.62 100 PHE A CA 1
ATOM 736 C C . PHE A 1 100 ? -1.048 2.195 -1.761 1.00 91.62 100 PHE A C 1
ATOM 738 O O . PHE A 1 100 ? -1.667 2.414 -0.722 1.00 91.62 100 PHE A O 1
ATOM 745 N N . ALA A 1 101 ? -0.536 1.004 -2.026 1.00 95.25 101 ALA A N 1
ATOM 746 C CA . ALA A 1 101 ? -0.576 -0.056 -1.040 1.00 95.25 101 ALA A CA 1
ATOM 747 C C . ALA A 1 101 ? 0.716 -0.855 -1.008 1.00 95.25 101 ALA A C 1
ATOM 749 O O . ALA A 1 101 ? 1.477 -0.910 -1.976 1.00 95.25 101 ALA A O 1
ATOM 750 N N . MET A 1 102 ? 0.927 -1.510 0.126 1.00 96.94 102 MET A N 1
ATOM 751 C CA . MET A 1 102 ? 1.967 -2.505 0.300 1.00 96.94 102 MET A CA 1
ATOM 752 C C . MET A 1 102 ? 1.378 -3.785 0.877 1.00 96.94 102 MET A C 1
ATOM 754 O O . MET A 1 102 ? 0.535 -3.757 1.775 1.00 96.94 102 MET A O 1
ATOM 758 N N . VAL A 1 103 ? 1.818 -4.918 0.334 1.00 98.19 103 VAL A N 1
ATOM 759 C CA . VAL A 1 103 ? 1.371 -6.249 0.751 1.00 98.19 103 VAL A CA 1
ATOM 760 C C . VAL A 1 103 ? 2.570 -7.093 1.143 1.00 98.19 103 VAL A C 1
ATOM 762 O O . VAL A 1 103 ? 3.504 -7.250 0.350 1.00 98.19 103 VAL A O 1
ATOM 765 N N . LYS A 1 104 ? 2.524 -7.693 2.336 1.00 97.69 104 LYS A N 1
ATOM 766 C CA . LYS A 1 104 ? 3.525 -8.664 2.773 1.00 97.69 104 LYS A CA 1
ATOM 767 C C . LYS A 1 104 ? 3.279 -9.977 2.036 1.00 97.69 104 LYS A C 1
ATOM 769 O O . LYS A 1 104 ? 2.518 -10.838 2.469 1.00 97.69 104 LYS A O 1
ATOM 774 N N . ARG A 1 105 ? 3.907 -10.116 0.876 1.00 97.75 105 ARG A N 1
ATOM 775 C CA . ARG A 1 105 ? 3.841 -11.282 -0.000 1.00 97.75 105 ARG A CA 1
ATOM 776 C C . ARG A 1 105 ? 4.619 -12.481 0.523 1.00 97.75 105 ARG A C 1
ATOM 778 O O . ARG A 1 105 ? 4.190 -13.601 0.278 1.00 97.75 105 ARG A O 1
ATOM 785 N N . GLY A 1 106 ? 5.749 -12.276 1.195 1.00 96.12 106 GLY A N 1
ATOM 786 C CA . GLY A 1 106 ? 6.625 -13.373 1.623 1.00 96.12 106 GLY A CA 1
ATOM 787 C C . GLY A 1 106 ? 7.389 -14.034 0.466 1.00 96.12 106 GLY A C 1
ATOM 788 O O . GLY A 1 106 ? 7.662 -13.405 -0.559 1.00 96.12 106 GLY A O 1
ATOM 789 N N . GLY A 1 107 ? 7.790 -15.297 0.641 1.00 94.56 107 GLY A N 1
ATOM 790 C CA . GLY A 1 107 ? 8.460 -16.098 -0.397 1.00 94.56 107 GLY A CA 1
ATOM 791 C C . GLY A 1 107 ? 9.787 -15.550 -0.935 1.00 94.56 107 GLY A C 1
ATOM 792 O O . GLY A 1 107 ? 10.146 -15.857 -2.070 1.00 94.56 107 GLY A O 1
ATOM 793 N N . GLY A 1 108 ? 10.487 -14.700 -0.177 1.00 93.69 108 GLY A N 1
ATOM 794 C CA . GLY A 1 108 ? 11.722 -14.045 -0.631 1.00 93.69 108 GLY A CA 1
ATOM 795 C C . GLY A 1 108 ? 11.516 -12.980 -1.717 1.00 93.69 108 GLY A C 1
ATOM 796 O O . GLY A 1 108 ? 12.476 -12.589 -2.379 1.00 93.69 108 GLY A O 1
ATOM 797 N N . TYR A 1 109 ? 10.279 -12.520 -1.930 1.00 95.19 109 TYR A N 1
ATOM 798 C CA . TYR A 1 109 ? 9.983 -11.442 -2.871 1.00 95.19 109 TYR A CA 1
ATOM 799 C C . TYR A 1 109 ? 10.654 -10.130 -2.437 1.00 95.19 109 TYR A C 1
ATOM 801 O O . TYR A 1 109 ? 10.731 -9.861 -1.245 1.00 95.19 109 TYR A O 1
ATOM 809 N N . ASN A 1 110 ? 11.093 -9.311 -3.398 1.00 93.81 110 ASN A N 1
ATOM 810 C CA . ASN A 1 110 ? 11.674 -7.980 -3.182 1.00 93.81 110 ASN A CA 1
ATOM 811 C C . ASN A 1 110 ? 12.841 -7.938 -2.174 1.00 93.81 110 ASN A C 1
ATOM 813 O O . ASN A 1 110 ? 12.658 -7.717 -0.984 1.00 93.81 110 ASN A O 1
ATOM 817 N N . SER A 1 111 ? 14.078 -8.070 -2.654 1.00 91.50 111 SER A N 1
ATOM 818 C CA . SER A 1 111 ? 15.259 -7.997 -1.782 1.00 91.50 111 SER A CA 1
ATOM 819 C C . SER A 1 111 ? 15.520 -6.609 -1.182 1.00 91.50 111 SER A C 1
ATOM 821 O O . SER A 1 111 ? 16.289 -6.516 -0.233 1.00 91.50 111 SER A O 1
ATOM 823 N N . GLY A 1 112 ? 14.934 -5.544 -1.745 1.00 88.75 112 GLY A N 1
ATOM 824 C CA . GLY A 1 112 ? 15.052 -4.181 -1.214 1.00 88.75 112 GLY A CA 1
ATOM 825 C C . GLY A 1 112 ? 14.132 -3.950 -0.016 1.00 88.75 112 GLY A C 1
ATOM 826 O O . GLY A 1 112 ? 14.557 -3.396 0.985 1.00 88.75 112 GLY A O 1
ATOM 827 N N . ALA A 1 113 ? 12.903 -4.454 -0.074 1.00 92.75 113 ALA A N 1
ATOM 828 C CA . ALA A 1 113 ? 11.984 -4.486 1.060 1.00 92.75 113 ALA A CA 1
ATOM 829 C C . ALA A 1 113 ? 11.507 -5.930 1.264 1.00 92.75 113 ALA A C 1
ATOM 831 O O . ALA A 1 113 ? 10.517 -6.337 0.647 1.00 92.75 113 ALA A O 1
ATOM 832 N N . PRO A 1 114 ? 12.228 -6.728 2.078 1.00 94.19 114 PRO A N 1
ATOM 833 C CA . PRO A 1 114 ? 12.036 -8.170 2.163 1.00 94.19 114 PRO A CA 1
ATOM 834 C C . PRO A 1 114 ? 10.579 -8.596 2.360 1.00 94.19 114 PRO A C 1
ATOM 836 O O . PRO A 1 114 ? 9.936 -8.327 3.375 1.00 94.19 114 PRO A O 1
ATOM 839 N N . GLY A 1 115 ? 10.067 -9.316 1.367 1.00 95.44 115 GLY A N 1
ATOM 840 C CA . GLY A 1 115 ? 8.725 -9.877 1.345 1.00 95.44 115 GLY A CA 1
ATOM 841 C C . GLY A 1 115 ? 7.621 -8.896 0.962 1.00 95.44 115 GLY A C 1
ATOM 842 O O . GLY A 1 115 ? 6.475 -9.328 0.959 1.00 95.44 115 GLY A O 1
ATOM 843 N N . TRP A 1 116 ? 7.912 -7.635 0.632 1.00 97.00 116 TRP A N 1
ATOM 844 C CA . TRP A 1 116 ? 6.905 -6.622 0.301 1.00 97.00 116 TRP A CA 1
ATOM 845 C C . TRP A 1 116 ? 6.718 -6.421 -1.201 1.00 97.00 116 TRP A C 1
ATOM 847 O O . TRP A 1 116 ? 7.678 -6.325 -1.965 1.00 97.00 116 TRP A O 1
ATOM 857 N N . GLU A 1 117 ? 5.463 -6.306 -1.620 1.00 96.69 117 GLU A N 1
ATOM 858 C CA . GLU A 1 117 ? 5.061 -5.894 -2.963 1.00 96.69 117 GLU A CA 1
ATOM 859 C C . GLU A 1 117 ? 4.314 -4.559 -2.888 1.00 96.69 117 GLU A C 1
ATOM 861 O O . GLU A 1 117 ? 3.486 -4.372 -1.996 1.00 96.69 117 GLU A O 1
ATOM 866 N N . TRP A 1 118 ? 4.607 -3.650 -3.816 1.00 94.12 118 TRP A N 1
ATOM 867 C CA . TRP A 1 118 ? 4.016 -2.314 -3.906 1.00 94.12 118 TRP A CA 1
ATOM 868 C C . TRP A 1 118 ? 2.915 -2.272 -4.950 1.00 94.12 118 TRP A C 1
ATOM 870 O O . TRP A 1 118 ? 2.955 -3.037 -5.914 1.00 94.12 118 TRP A O 1
ATOM 880 N N . PHE A 1 119 ? 1.962 -1.365 -4.763 1.00 94.25 119 PHE A N 1
ATOM 881 C CA . PHE A 1 119 ? 0.794 -1.201 -5.616 1.00 94.25 119 PHE A CA 1
ATOM 882 C C . PHE A 1 119 ? 0.445 0.275 -5.746 1.00 94.25 119 PHE A C 1
ATOM 884 O O . PHE A 1 119 ? 0.472 1.004 -4.753 1.00 94.25 119 PHE A O 1
ATOM 891 N N . GLU A 1 120 ? 0.009 0.664 -6.936 1.00 91.25 120 GLU A N 1
ATOM 892 C CA . GLU A 1 120 ? -0.862 1.822 -7.120 1.00 91.25 120 GLU A CA 1
ATOM 893 C C . GLU A 1 120 ? -2.283 1.327 -7.364 1.00 91.25 120 GLU A C 1
ATOM 895 O O . GLU A 1 120 ? -2.512 0.362 -8.109 1.00 91.25 120 GLU A O 1
ATOM 900 N N . LEU A 1 121 ? -3.229 1.971 -6.692 1.00 93.31 121 LEU A N 1
ATOM 901 C CA . LEU A 1 121 ? -4.638 1.624 -6.723 1.00 93.31 121 LEU A CA 1
ATOM 902 C C . LEU A 1 121 ? -5.440 2.810 -7.247 1.00 93.31 121 LEU A C 1
ATOM 904 O O . LEU A 1 121 ? -5.166 3.957 -6.912 1.00 93.31 121 LEU A O 1
ATOM 908 N N . GLU A 1 122 ? -6.494 2.521 -7.999 1.00 92.44 122 GLU A N 1
ATOM 909 C CA . GLU A 1 122 ? -7.469 3.527 -8.412 1.00 92.44 122 GLU A CA 1
ATOM 910 C C . GLU A 1 122 ? -8.849 3.147 -7.881 1.00 92.44 122 GLU A C 1
ATOM 912 O O . GLU A 1 122 ? -9.259 1.982 -7.922 1.00 92.44 122 GLU A O 1
ATOM 917 N N . SER A 1 123 ? -9.573 4.138 -7.363 1.00 92.50 123 SER A N 1
ATOM 918 C CA . SER A 1 123 ? -10.922 3.937 -6.843 1.00 92.50 123 SER A CA 1
ATOM 919 C C . SER A 1 123 ? -11.897 3.724 -7.993 1.00 92.50 123 SER A C 1
ATOM 921 O O . SER A 1 123 ? -11.980 4.543 -8.902 1.00 92.50 123 SER A O 1
ATOM 923 N N . THR A 1 124 ? -12.700 2.665 -7.926 1.00 92.06 124 THR A N 1
ATOM 924 C CA . THR A 1 124 ? -13.802 2.430 -8.882 1.00 92.06 124 THR A CA 1
ATOM 925 C C . THR A 1 124 ? -15.180 2.606 -8.247 1.00 92.06 124 THR A C 1
ATOM 927 O O . THR A 1 124 ? -16.208 2.426 -8.898 1.00 92.06 124 THR A O 1
ATOM 930 N N . GLY A 1 125 ? -15.213 2.992 -6.971 1.00 86.69 125 GLY A N 1
ATOM 931 C CA . GLY A 1 125 ? -16.421 3.190 -6.186 1.00 86.69 125 GLY A CA 1
ATOM 932 C C . GLY A 1 125 ? -16.092 3.393 -4.708 1.00 86.69 125 GLY A C 1
ATOM 933 O O . GLY A 1 125 ? -14.942 3.580 -4.328 1.00 86.69 125 GLY A O 1
ATOM 934 N N . ALA A 1 126 ? -17.107 3.344 -3.845 1.00 84.69 126 ALA A N 1
ATOM 935 C CA . ALA A 1 126 ? -16.896 3.537 -2.408 1.00 84.69 126 ALA A CA 1
ATOM 936 C C . ALA A 1 126 ? -16.042 2.421 -1.765 1.00 84.69 126 ALA A C 1
ATOM 938 O O . ALA A 1 126 ? -15.276 2.685 -0.838 1.00 84.69 126 ALA A O 1
ATOM 939 N N . GLU A 1 127 ? -16.164 1.187 -2.262 1.00 90.56 127 GLU A N 1
ATOM 940 C CA . GLU A 1 127 ? -15.552 -0.005 -1.656 1.00 90.56 127 GLU A CA 1
ATOM 941 C C . GLU A 1 127 ? -14.522 -0.701 -2.547 1.00 90.56 127 GLU A C 1
ATOM 943 O O . GLU A 1 127 ? -13.707 -1.471 -2.040 1.00 90.56 127 GLU A O 1
ATOM 948 N N . ASP A 1 128 ? -14.573 -0.464 -3.857 1.00 94.06 128 ASP A N 1
ATOM 949 C CA . ASP A 1 128 ? -13.840 -1.247 -4.844 1.00 94.06 128 ASP A CA 1
ATOM 950 C C . ASP A 1 128 ? -12.702 -0.432 -5.463 1.00 94.06 128 ASP A C 1
ATOM 952 O O . ASP A 1 128 ? -12.835 0.761 -5.757 1.00 94.06 128 ASP A O 1
ATOM 956 N N . VAL A 1 129 ? -11.592 -1.115 -5.722 1.00 95.94 129 VAL A N 1
ATOM 957 C CA . VAL A 1 129 ? -10.414 -0.561 -6.390 1.00 95.94 129 VAL A CA 1
ATOM 958 C C . VAL A 1 129 ? -10.008 -1.438 -7.567 1.00 95.94 129 VAL A C 1
ATOM 960 O O . VAL A 1 129 ? -10.321 -2.630 -7.614 1.00 95.94 129 VAL A O 1
ATOM 963 N N . VAL A 1 130 ? -9.253 -0.859 -8.491 1.00 96.25 130 VAL A N 1
ATOM 964 C CA . VAL A 1 130 ? -8.449 -1.603 -9.464 1.00 96.25 130 VAL A CA 1
ATOM 965 C C . VAL A 1 130 ? -6.969 -1.425 -9.152 1.00 96.25 130 VAL A C 1
ATOM 967 O O . VAL A 1 130 ? -6.563 -0.427 -8.563 1.00 96.25 130 VAL A O 1
ATOM 970 N N . ILE A 1 131 ? -6.164 -2.414 -9.538 1.00 95.31 131 ILE A N 1
AT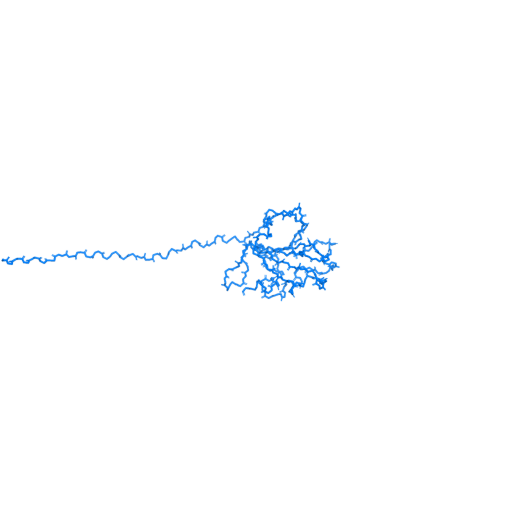OM 971 C CA . ILE A 1 131 ? -4.704 -2.335 -9.454 1.00 95.31 131 ILE A CA 1
ATOM 972 C C . ILE A 1 131 ? -4.218 -1.683 -10.748 1.00 95.31 131 ILE A C 1
ATOM 974 O O . ILE A 1 131 ? -4.336 -2.298 -11.809 1.00 95.31 131 ILE A O 1
ATOM 978 N N . VAL A 1 132 ? -3.678 -0.468 -10.650 1.00 91.94 132 VAL A N 1
ATOM 979 C CA . VAL A 1 132 ? -3.080 0.257 -11.784 1.00 91.94 132 VAL A CA 1
ATOM 980 C C . VAL A 1 132 ? -1.756 -0.405 -12.152 1.00 91.94 132 VAL A C 1
ATOM 982 O O . VAL A 1 132 ? -1.539 -0.815 -13.293 1.00 91.94 132 VAL A O 1
ATOM 985 N N . TRP A 1 133 ? -0.903 -0.617 -11.151 1.00 91.31 133 TRP A N 1
ATOM 986 C CA . TRP A 1 133 ? 0.296 -1.436 -11.269 1.00 91.31 133 TRP A CA 1
ATOM 987 C C . TRP A 1 133 ? 0.652 -2.084 -9.933 1.00 91.31 133 TRP A C 1
ATOM 989 O O . TRP A 1 133 ? 0.140 -1.718 -8.874 1.00 91.31 133 TRP A O 1
ATOM 999 N N . ARG A 1 134 ? 1.544 -3.077 -9.998 1.00 93.31 134 ARG A N 1
ATOM 1000 C CA . ARG A 1 134 ? 2.151 -3.710 -8.824 1.00 93.31 134 ARG A CA 1
ATOM 1001 C C . ARG A 1 134 ? 3.569 -4.195 -9.107 1.00 93.31 134 ARG A C 1
ATOM 1003 O O . ARG A 1 134 ? 3.883 -4.516 -10.254 1.00 93.31 134 ARG A O 1
ATOM 1010 N N . GLY A 1 135 ? 4.391 -4.327 -8.072 1.00 92.12 135 GLY A N 1
ATOM 1011 C CA . GLY A 1 135 ? 5.706 -4.953 -8.182 1.00 92.12 135 GLY A CA 1
ATOM 1012 C C . GLY A 1 135 ? 6.708 -4.483 -7.131 1.00 92.12 135 GLY A C 1
ATOM 1013 O O . GLY A 1 135 ? 6.337 -4.053 -6.045 1.00 92.12 135 GLY A O 1
ATOM 1014 N N . VAL A 1 136 ? 8.000 -4.543 -7.465 1.00 90.56 136 VAL A N 1
ATOM 1015 C CA . VAL A 1 136 ? 9.096 -3.986 -6.637 1.00 90.56 136 VAL A CA 1
ATOM 1016 C C . VAL A 1 136 ? 9.300 -2.477 -6.838 1.00 90.56 136 VAL A C 1
ATOM 1018 O O . VAL A 1 136 ? 10.139 -1.869 -6.179 1.00 90.56 136 VAL A O 1
ATOM 1021 N N . GLY A 1 137 ? 8.507 -1.871 -7.721 1.00 83.50 137 GLY A N 1
ATOM 1022 C CA . GLY A 1 137 ? 8.455 -0.443 -8.013 1.00 83.50 137 GLY A CA 1
ATOM 1023 C C . GLY A 1 137 ? 7.502 -0.168 -9.184 1.00 83.50 137 GLY A C 1
ATOM 1024 O O . GLY A 1 137 ? 6.978 -1.129 -9.764 1.00 83.50 137 GLY A O 1
ATOM 1025 N N . PRO A 1 138 ? 7.286 1.111 -9.535 1.00 77.56 138 PRO A N 1
ATOM 1026 C CA . PRO A 1 138 ? 6.455 1.488 -10.673 1.00 77.56 138 PRO A CA 1
ATOM 1027 C C . PRO A 1 138 ? 7.027 0.943 -12.001 1.00 77.56 138 PRO A C 1
ATOM 1029 O O . PRO A 1 138 ? 8.244 0.741 -12.118 1.00 77.56 138 PRO A O 1
ATOM 1032 N N . PRO A 1 139 ? 6.182 0.683 -13.019 1.00 76.50 139 PRO A N 1
ATOM 1033 C CA . PRO A 1 139 ? 6.628 0.300 -14.356 1.00 76.50 139 PRO A CA 1
ATOM 1034 C C . PRO A 1 139 ? 7.567 1.338 -14.987 1.00 76.50 139 PRO A C 1
ATOM 1036 O O . PRO A 1 139 ? 7.509 2.529 -14.693 1.00 76.50 139 PRO A O 1
ATOM 1039 N N . SER A 1 140 ? 8.425 0.895 -15.910 1.00 68.00 140 SER A N 1
ATOM 1040 C CA . SER A 1 140 ? 9.324 1.804 -16.630 1.00 68.00 140 SER A CA 1
ATOM 1041 C C . SER A 1 140 ? 8.533 2.842 -17.432 1.00 68.00 140 SER A C 1
ATOM 1043 O O . SER A 1 140 ? 7.711 2.473 -18.269 1.00 68.00 140 SER A O 1
ATOM 1045 N N . GLY A 1 141 ? 8.823 4.124 -17.198 1.00 62.19 141 GLY A N 1
ATOM 1046 C CA . GLY A 1 141 ? 8.156 5.250 -17.859 1.00 62.19 141 GLY A CA 1
ATOM 1047 C C . GLY A 1 141 ? 7.055 5.910 -17.027 1.00 62.19 141 GLY A C 1
ATOM 1048 O O . GLY A 1 141 ? 6.622 6.997 -17.400 1.00 62.19 141 GLY A O 1
ATOM 1049 N N . GLU A 1 142 ? 6.660 5.308 -15.903 1.00 63.28 142 GLU A N 1
ATOM 1050 C CA . GLU A 1 142 ? 5.767 5.925 -14.921 1.00 63.28 142 GLU A CA 1
ATOM 1051 C C . GLU A 1 142 ? 6.571 6.754 -13.911 1.00 63.28 142 GLU A C 1
ATOM 1053 O O . GLU A 1 142 ? 7.669 6.366 -13.506 1.00 63.28 142 GLU A O 1
ATOM 1058 N N . ASN A 1 143 ? 6.024 7.898 -13.497 1.00 57.88 143 ASN A N 1
ATOM 1059 C CA . ASN A 1 143 ? 6.622 8.744 -12.466 1.00 57.88 143 ASN A CA 1
ATOM 1060 C C . ASN A 1 143 ? 5.825 8.594 -11.171 1.00 57.88 143 ASN A C 1
ATOM 1062 O O . ASN A 1 143 ? 4.696 9.069 -11.082 1.00 57.88 143 ASN A O 1
ATOM 1066 N N . TYR A 1 144 ? 6.427 7.997 -10.149 1.00 57.25 144 TYR A N 1
ATOM 1067 C CA . TYR A 1 144 ? 5.866 8.004 -8.801 1.00 57.25 144 TYR A CA 1
ATOM 1068 C C . TYR A 1 144 ? 5.988 9.415 -8.212 1.00 57.25 144 TYR A C 1
ATOM 1070 O O . TYR A 1 144 ? 7.097 9.936 -8.095 1.00 57.25 144 TYR A O 1
ATOM 1078 N N . GLY A 1 145 ? 4.863 10.077 -7.919 1.00 53.91 145 GLY A N 1
ATOM 1079 C CA . GLY A 1 145 ? 4.857 11.454 -7.397 1.00 53.91 145 GLY A CA 1
ATOM 1080 C C . GLY A 1 145 ? 5.613 12.472 -8.269 1.00 53.91 145 GLY A C 1
ATOM 1081 O O . GLY A 1 145 ? 6.053 13.505 -7.774 1.00 53.91 145 GLY A O 1
ATOM 1082 N N . GLY A 1 146 ? 5.823 12.177 -9.560 1.00 52.31 146 GLY A N 1
ATOM 1083 C CA . GLY A 1 146 ? 6.602 13.023 -10.469 1.00 52.31 146 GLY A CA 1
ATOM 1084 C C . GLY A 1 146 ? 8.124 12.792 -10.492 1.00 52.31 146 GLY A C 1
ATOM 1085 O O . GLY A 1 146 ? 8.793 13.479 -11.265 1.00 52.31 146 GLY A O 1
ATOM 1086 N N . ASP A 1 147 ? 8.683 11.841 -9.729 1.00 51.56 147 ASP A N 1
ATOM 1087 C CA . ASP A 1 147 ? 10.124 11.531 -9.750 1.00 51.56 147 ASP A CA 1
ATOM 1088 C C . ASP A 1 147 ? 10.429 10.219 -10.517 1.00 51.56 147 ASP A C 1
ATOM 1090 O O . ASP A 1 147 ? 10.032 9.134 -10.083 1.00 51.56 147 ASP A O 1
ATOM 1094 N N . PRO A 1 148 ? 11.180 10.282 -11.638 1.00 47.66 148 PRO A N 1
ATOM 1095 C CA . PRO A 1 148 ? 11.550 9.115 -12.445 1.00 47.66 148 PRO A CA 1
ATOM 1096 C C . PRO A 1 148 ? 12.565 8.166 -11.775 1.00 47.66 148 PRO A C 1
ATOM 1098 O O . PRO A 1 148 ? 12.857 7.107 -12.330 1.00 47.66 148 PRO A O 1
ATOM 1101 N N . ASN A 1 149 ? 13.129 8.529 -10.615 1.00 50.56 149 ASN A N 1
ATOM 1102 C CA . ASN A 1 149 ? 14.050 7.705 -9.822 1.00 50.56 149 ASN A CA 1
ATOM 1103 C C . ASN A 1 149 ? 13.491 7.309 -8.438 1.00 50.56 149 ASN A C 1
ATOM 1105 O O . ASN A 1 149 ? 14.123 6.508 -7.738 1.00 50.56 149 ASN A O 1
ATOM 1109 N N . ALA A 1 150 ? 12.329 7.832 -8.030 1.00 59.62 150 ALA A N 1
ATOM 1110 C CA . ALA A 1 150 ? 11.705 7.517 -6.745 1.00 59.62 150 ALA A CA 1
ATOM 1111 C C . ALA A 1 150 ? 10.946 6.186 -6.815 1.00 59.62 150 ALA A C 1
ATOM 1113 O O . ALA A 1 150 ? 9.733 6.128 -6.990 1.00 59.62 150 ALA A O 1
ATOM 1114 N N . GLY A 1 151 ? 11.667 5.076 -6.684 1.00 73.00 151 GLY A N 1
ATOM 1115 C CA . GLY A 1 151 ? 11.039 3.787 -6.402 1.00 73.00 151 GLY A CA 1
ATOM 1116 C C . GLY A 1 151 ? 10.626 3.691 -4.932 1.00 73.00 151 GLY A C 1
ATOM 1117 O O . GLY A 1 151 ? 11.336 4.185 -4.059 1.00 73.00 151 GLY A O 1
ATOM 1118 N N . CYS A 1 152 ? 9.538 2.977 -4.634 1.00 81.94 152 CYS A N 1
ATOM 1119 C CA . CYS A 1 152 ? 9.078 2.746 -3.257 1.00 81.94 152 CYS A CA 1
ATOM 1120 C C . CYS A 1 152 ? 10.194 2.159 -2.372 1.00 81.94 152 CYS A C 1
ATOM 1122 O O . CYS A 1 152 ? 10.400 2.597 -1.244 1.00 81.94 152 CYS A O 1
ATOM 1124 N N . ASN A 1 153 ? 10.994 1.235 -2.919 1.00 86.19 153 ASN A N 1
ATOM 1125 C CA . ASN A 1 153 ? 12.149 0.669 -2.222 1.00 86.19 153 ASN A CA 1
ATOM 1126 C C . ASN A 1 153 ? 13.152 1.731 -1.747 1.00 86.19 153 ASN A C 1
ATOM 1128 O O . ASN A 1 153 ? 13.689 1.576 -0.660 1.00 86.19 153 ASN A O 1
ATOM 1132 N N . THR A 1 154 ? 13.407 2.787 -2.526 1.00 81.56 154 THR A N 1
ATOM 1133 C CA . THR A 1 154 ? 14.446 3.787 -2.224 1.00 81.56 154 THR A CA 1
ATOM 1134 C C . THR A 1 154 ? 14.219 4.468 -0.876 1.00 81.56 154 THR A C 1
ATOM 1136 O O . THR A 1 154 ? 15.182 4.724 -0.166 1.00 81.56 154 THR A O 1
ATOM 1139 N N . CYS A 1 155 ? 12.963 4.726 -0.507 1.00 80.25 155 CYS A N 1
ATOM 1140 C CA . CYS A 1 155 ? 12.623 5.337 0.779 1.00 80.25 155 CYS A CA 1
ATOM 1141 C C . CYS A 1 155 ? 12.312 4.283 1.846 1.00 80.25 155 CYS A C 1
ATOM 1143 O O . CYS A 1 155 ? 12.717 4.419 2.997 1.00 80.25 155 CYS A O 1
ATOM 1145 N N . HIS A 1 156 ? 11.617 3.208 1.470 1.00 87.31 156 HIS A N 1
ATOM 1146 C CA . HIS A 1 156 ? 11.126 2.229 2.435 1.00 87.31 156 HIS A CA 1
ATOM 1147 C C . HIS A 1 156 ? 12.235 1.360 3.055 1.00 87.31 156 HIS A C 1
ATOM 1149 O O . HIS A 1 156 ? 12.055 0.862 4.165 1.00 87.31 156 HIS A O 1
ATOM 1155 N N . VAL A 1 157 ? 13.391 1.197 2.397 1.00 82.56 157 VAL A N 1
ATOM 1156 C CA . VAL A 1 157 ? 14.530 0.435 2.954 1.00 82.56 157 VAL A CA 1
ATOM 1157 C C . VAL A 1 157 ? 15.059 1.012 4.272 1.00 82.56 157 VAL A C 1
ATOM 1159 O O . VAL A 1 157 ? 15.506 0.254 5.131 1.00 82.56 157 VAL A O 1
ATOM 1162 N N . ASP A 1 158 ? 14.968 2.331 4.458 1.00 83.38 158 ASP A N 1
ATOM 1163 C CA . ASP A 1 158 ? 15.588 3.039 5.584 1.00 83.38 158 ASP A CA 1
ATOM 1164 C C . ASP A 1 158 ? 14.621 3.281 6.754 1.00 83.38 158 ASP A C 1
ATOM 1166 O O . ASP A 1 158 ? 14.998 3.846 7.780 1.00 83.38 158 ASP A O 1
ATOM 1170 N N . CYS A 1 159 ? 13.375 2.814 6.645 1.00 85.25 159 CYS A N 1
ATOM 1171 C CA . CYS A 1 159 ? 12.339 3.079 7.643 1.00 85.25 159 CYS A CA 1
ATOM 1172 C C . CYS A 1 159 ? 12.502 2.287 8.952 1.00 85.25 159 CYS A C 1
ATOM 1174 O O . CYS A 1 159 ? 11.851 2.605 9.943 1.00 85.25 159 CYS A O 1
ATOM 1176 N N . GLY A 1 160 ? 13.366 1.265 8.987 1.00 86.44 160 GLY A N 1
ATOM 1177 C CA . GLY A 1 160 ? 13.741 0.563 10.225 1.00 86.44 160 GLY A CA 1
ATOM 1178 C C . GLY A 1 160 ? 12.623 -0.233 10.916 1.00 86.44 160 GLY A C 1
ATOM 1179 O O . GLY A 1 160 ? 12.826 -0.710 12.026 1.00 86.44 160 GLY A O 1
ATOM 1180 N N . ASN A 1 161 ? 11.468 -0.392 10.268 1.00 91.88 161 ASN A N 1
ATOM 1181 C CA . ASN A 1 161 ? 10.268 -1.029 10.812 1.00 91.88 161 ASN A CA 1
ATOM 1182 C C . ASN A 1 161 ? 9.656 -1.978 9.766 1.00 91.88 161 ASN A C 1
ATOM 1184 O O . ASN A 1 161 ? 8.585 -1.728 9.224 1.00 91.88 161 ASN A O 1
ATOM 1188 N N . ASP A 1 162 ? 10.414 -3.014 9.385 1.00 93.88 162 ASP A N 1
ATOM 1189 C CA . ASP A 1 162 ? 10.049 -3.956 8.313 1.00 93.88 162 ASP A CA 1
ATOM 1190 C C . ASP A 1 162 ? 9.559 -3.244 7.035 1.00 93.88 162 ASP A C 1
ATOM 1192 O O . ASP A 1 162 ? 8.523 -3.573 6.468 1.00 93.88 162 ASP A O 1
ATOM 1196 N N . ALA A 1 163 ? 10.299 -2.215 6.613 1.00 92.25 163 ALA A N 1
ATOM 1197 C CA . ALA A 1 163 ? 9.986 -1.343 5.479 1.00 92.25 163 ALA A CA 1
ATOM 1198 C C . ALA A 1 163 ? 8.675 -0.526 5.578 1.00 92.25 163 ALA A C 1
ATOM 1200 O O . ALA A 1 163 ? 8.279 0.097 4.596 1.00 92.25 163 ALA A O 1
ATOM 1201 N N . VAL A 1 164 ? 8.005 -0.474 6.732 1.00 92.25 164 VAL A N 1
ATOM 1202 C CA . VAL A 1 164 ? 6.828 0.377 6.983 1.00 92.25 164 VAL A CA 1
ATOM 1203 C C . VAL A 1 164 ? 7.263 1.680 7.652 1.00 92.25 164 VAL A C 1
ATOM 1205 O O . VAL A 1 164 ? 7.821 1.668 8.743 1.00 92.25 164 VAL A O 1
ATOM 1208 N N . CYS A 1 16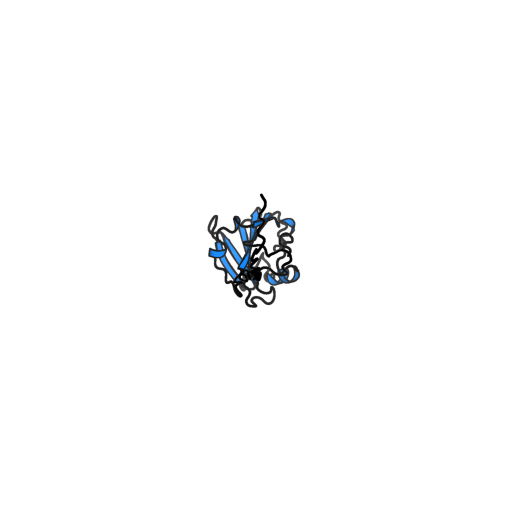5 ? 6.999 2.821 7.018 1.00 88.31 165 CYS A N 1
ATOM 1209 C CA . CYS A 1 165 ? 7.522 4.120 7.466 1.00 88.31 165 CYS A CA 1
ATOM 1210 C C . CYS A 1 165 ? 6.618 4.870 8.452 1.00 88.31 165 CYS A C 1
ATOM 1212 O O . CYS A 1 165 ? 7.083 5.780 9.137 1.00 88.31 165 CYS A O 1
ATOM 1214 N N . ALA A 1 166 ? 5.340 4.502 8.546 1.00 87.38 166 ALA A N 1
ATOM 1215 C CA . ALA A 1 166 ? 4.425 5.126 9.489 1.00 87.38 166 ALA A CA 1
ATOM 1216 C C . ALA A 1 166 ? 4.781 4.747 10.928 1.00 87.38 166 ALA A C 1
ATOM 1218 O O . ALA A 1 166 ? 4.741 3.574 11.304 1.00 87.38 166 ALA A O 1
ATOM 1219 N N . LYS A 1 167 ? 5.057 5.749 11.770 1.00 88.38 167 LYS A N 1
ATOM 1220 C CA . LYS A 1 167 ? 5.372 5.527 13.191 1.00 88.38 167 LYS A CA 1
ATOM 1221 C C . LYS A 1 167 ? 4.191 4.929 13.949 1.00 88.38 167 LYS A C 1
ATOM 1223 O O . LYS A 1 167 ? 4.384 4.174 14.897 1.00 88.38 167 LYS A O 1
ATOM 1228 N N . ALA A 1 168 ? 2.970 5.242 13.515 1.00 88.69 168 ALA A N 1
ATOM 1229 C CA . ALA A 1 168 ? 1.740 4.683 14.066 1.00 88.69 168 ALA A CA 1
ATOM 1230 C C . ALA A 1 168 ? 1.630 3.153 13.891 1.00 88.69 168 ALA A C 1
ATOM 1232 O O . ALA A 1 168 ? 0.873 2.512 14.617 1.00 88.69 168 ALA A O 1
ATOM 1233 N N . LEU A 1 169 ? 2.405 2.579 12.965 1.00 90.06 169 LEU A N 1
ATOM 1234 C CA . LEU A 1 169 ? 2.492 1.147 12.685 1.00 90.06 169 LEU A CA 1
ATOM 1235 C C . LEU A 1 169 ? 3.832 0.541 13.142 1.00 90.06 169 LEU A C 1
ATOM 1237 O O . LEU A 1 169 ? 4.272 -0.465 12.590 1.00 90.06 169 LEU A O 1
ATOM 1241 N N . ALA A 1 170 ? 4.519 1.152 14.109 1.00 90.50 170 ALA A N 1
ATOM 1242 C CA . ALA A 1 170 ? 5.758 0.596 14.647 1.00 90.50 170 ALA A CA 1
ATOM 1243 C C . ALA A 1 170 ? 5.531 -0.778 15.311 1.00 90.50 170 ALA A C 1
ATOM 1245 O O . ALA A 1 170 ? 4.559 -0.966 16.049 1.00 90.50 170 ALA A O 1
ATOM 1246 N N . LEU A 1 171 ? 6.441 -1.709 15.024 1.00 89.12 171 LEU A N 1
ATOM 1247 C CA . LEU A 1 171 ? 6.542 -3.060 15.580 1.00 89.12 171 LEU A CA 1
ATOM 1248 C C . LEU A 1 171 ? 7.031 -3.092 17.040 1.00 89.12 171 LEU A C 1
ATOM 1250 O O . LEU A 1 171 ? 7.898 -2.259 17.399 1.00 89.12 171 LEU A O 1
#

Foldseek 3Di:
DDDDDDDDDDDDPPPPPPPPPPPPPPPQPQFDDDFQVLQFQQVPADKDFQLVQPPQLPPPQPWTKMKGWNDADDPPDLADGQAIKIKIARCDGPRHQWIKMKGQGHPQFAPLQGSIKIFTWGDPDDGTIHTPDMGQFDDQPDARSNHNPDGLSVPQSPCSASSDNRPVNHD

Radius of gyration: 25.54 Å; chains: 1; bounding box: 40×71×90 Å

=== Feature glossary ===
Key to the feature types in this record:

pLDDT. pLDDT is the predicted lDDT-Cα score: AlphaFold's confidence that the local environment of each residue (all inter-atomic distances within 15 Å) is correctly placed. It is a per-residue number between 0 and 100, with higher meaning more reliable.

Radius of gyration, Cα contacts, bounding box. The geometric summary reports three shape descriptors. Rg (radius of gyration) measures how spread out the Cα atoms are about their centre of mass; compact globular proteins have small Rg, elongated or unfolded ones large. Cα contacts (<8 Å, |i−j|>4) count long-range residue pairs in spatial proximity — high for tightly packed folds, near zero for rods or random coil. The bounding-box extents give the protein's footprint along x, y, z in Å.

Backbone torsions (φ/ψ). Backbone dihedral angles. Every residue except chain termini has a φ (preceding-C → N → Cα → C) and a ψ (N → Cα → C → next-N). They are reported in degrees following the IUPAC sign convention. Secondary structure is essentially a statement about which (φ, ψ) basin each residue occupies.

Contact-map, Ramachandran, and PAE plots. Plot images: a contact map (which residues are close in 3D, as an N×N binary image), a Ramachandran scatter (backbone torsion angles, revealing secondary-structure composition at a glance), and — for AlphaFold structures — a PAE heatmap (pairwise prediction confidence).

Predicted aligned error. Predicted Aligned Error (PAE) is an AlphaFold confidence matrix: entry (i, j) is the expected error in the position of residue j, in ångströms, when the prediction is superimposed on the true structure at residue i. Low PAE within a block of residues means that block is internally rigid and well-predicted; high PAE between two blocks means their relative placement is uncertain even if each block individually is confident.

Secondary structure (3-state, P-SEA). Three-state secondary structure (P-SEA) collapses the eight DSSP classes into helix (a), strand (b), and coil (c). P-SEA assigns these from Cα geometry alone — distances and angles — without requiring backbone oxygens, so it works on any Cα trace.

Solvent-accessible surface area. Solvent-accessible surface area (SASA) is the area in Å² traced out by the centre of a 1.4 Å probe sphere (a water molecule) rolled over the protein's van der Waals surface (Shrake–Rupley / Lee–Richards construction). Buried residues have near-zero SASA; fully exposed residues can exceed 200 Å². The total SASA scales roughly with the number of surface residues.

Foldseek 3Di. The Foldseek 3Di string encodes local tertiary geometry as a 20-letter alphabet — one character per residue — derived from the relative positions of nearby Cα atoms. Unlike the amino-acid sequence, 3Di is a direct function of the 3D structure, so two proteins with the same fold have similar 3Di strings even at low sequence identity.

B-factor. For experimental (PDB) structures, the B-factor (temperature factor) quantifies the positional spread of each atom in the crystal — a combination of thermal vibration and static disorder — in units of Å². High B-factors mark flexible loops or poorly resolved regions; low B-factors mark the rigid, well-ordered core.

mmCIF coordinates. The mmCIF block holds the 3D Cartesian coordinates of each backbone atom (N, Cα, C, O) in ångströms. mmCIF is the PDB's canonical archive format — a tagged-loop text representation of the atomic model.

InterPro / GO / CATH / organism. Functional annotations link the protein to curated databases. InterPro entries identify conserved domains and families by matching the sequence against member-database signatures (Pfam, PROSITE, CDD, …). Gene Ontology (GO) terms describe molecular function, biological process, and cellular component in a controlled vocabulary. CATH places the structure in a hierarchical fold classification (Class/Architecture/Topology/Homologous-superfamily). The organism is the source species.

Rendered structure images. Structure images are PyMOL renders from six orthogonal camera directions. Cartoon representation draws helices as coils and strands as arrows; sticks shows the backbone as bonds; surface shows the solvent-excluded envelope. Rainbow coloring maps sequence position to hue (blue→red, N→C); chain coloring assigns a distinct color per polypeptide.

Sequence. This is the polypeptide sequence — one letter per residue, N-terminus first. Length ranges from a few dozen residues for small domains to over a thousand for large multi-domain proteins.

Secondary structure (8-state, DSSP). The SS8 string is DSSP's per-residue secondary-structure call. α-helix (H) means an i→i+4 H-bond ladder; β-strand (E) means the residue participates in a β-sheet; 3₁₀ (G) and π (I) are tighter and wider helices; T/S are turns/bends; '-' is loop.

Nearest PDB structures. Structural nearest neighbors (via Foldseek easy-search vs the PDB). Reported per hit: target PDB id, E-value, and alignment TM-score. A TM-score above ~0.5 is the conventional threshold for 'same fold'.